Protein AF-A0A1G5BT40-F1 (afdb_monomer)

Secondary structure (DSSP, 8-state):
---EE-SSSEEE-SSEEEEEEEETTEEEEEEEE-SSS-EEEEEESSHHHHHHHHHHT-

Sequence (58 aa):
MTWTRLSDYAMTNGTHNISKAFIDGKPKYTLWLLGDKDRIMGFFDSAELAKKAAENGR

Mean predicted aligned error: 3.22 Å

Solvent-accessible surface area (backbone atoms only — not comparable to full-atom values): 3414 Å² total; per-residue (Å²): 137,67,77,44,77,76,53,100,50,31,33,32,53,88,50,37,40,41,32,63,42,74,56,95,89,37,80,31,21,38,26,31,42,58,62,102,65,73,39,80,66,47,78,25,88,38,66,70,56,39,50,54,32,66,75,68,76,95

pLDDT: mean 92.66, std 7.35, range [50.44, 97.38]

Radius of gyration: 10.57 Å; Cα contacts (8 Å, |Δi|>4): 100; chains: 1; bounding box: 30×24×26 Å

Nearest PDB structures (foldseek):
  6suj-assembly1_DDD  TM=6.233E-01  e=3.556E+00  Streptomyces sp. Ag82_O1-9
  3cm1-assembly1_A  TM=6.003E-01  e=3.774E+00  Thermobifida fusca YX
  6slc-assembly1_CCC  TM=5.510E-0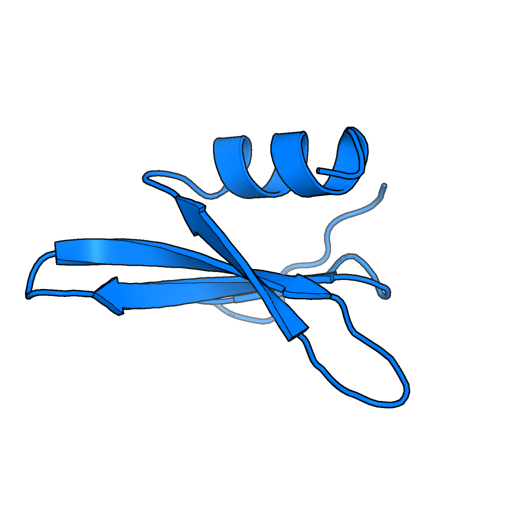1  e=4.508E+00  Streptomyces sp. Ag82_O1-9
  3imo-assembly2_D  TM=3.818E-01  e=1.745E+00  Vibrio cholerae O139
  2nvn-assembly1_A-2  TM=4.851E-01  e=7.246E+00  Synechococcus elongatus PCC 7942 = FACHB-805

Foldseek 3Di:
DDWDDPDPAWIDPPQKIWGWDQDPNDIWIWIWGDDPDIDTPDTHPDPVVSVVCVVVVD

Structure (mmCIF, N/CA/C/O backbone):
data_AF-A0A1G5BT40-F1
#
_entry.id   AF-A0A1G5BT40-F1
#
loop_
_atom_site.group_PDB
_atom_site.id
_atom_site.type_symbol
_atom_site.label_atom_id
_atom_site.label_alt_id
_atom_site.label_comp_id
_atom_site.label_asym_id
_atom_site.label_entity_id
_atom_site.label_seq_id
_atom_site.pdbx_PDB_ins_code
_atom_site.Cartn_x
_atom_site.Cartn_y
_atom_site.Cartn_z
_atom_site.occupancy
_atom_site.B_iso_or_equiv
_atom_site.auth_seq_id
_atom_site.auth_comp_id
_atom_site.auth_asym_id
_atom_site.auth_atom_id
_atom_site.pdbx_PDB_model_num
ATOM 1 N N . MET A 1 1 ? 13.636 1.327 0.904 1.00 82.94 1 MET A N 1
ATOM 2 C CA . MET A 1 1 ? 12.932 2.146 -0.112 1.00 82.94 1 MET A CA 1
ATOM 3 C C . MET A 1 1 ? 12.656 3.520 0.492 1.00 82.94 1 MET A C 1
ATOM 5 O O . MET A 1 1 ? 12.334 3.567 1.673 1.00 82.94 1 MET A O 1
ATOM 9 N N . THR A 1 2 ? 12.794 4.624 -0.249 1.00 91.12 2 THR A N 1
ATOM 10 C CA . THR A 1 2 ? 12.502 5.970 0.293 1.00 91.12 2 THR A CA 1
ATOM 11 C C . THR A 1 2 ? 11.038 6.318 0.049 1.00 91.12 2 THR A C 1
ATOM 13 O O . THR A 1 2 ? 10.598 6.304 -1.095 1.00 91.12 2 THR A O 1
ATOM 16 N N . TRP A 1 3 ? 10.286 6.618 1.111 1.00 94.56 3 TRP A N 1
ATOM 17 C CA . TRP A 1 3 ? 8.871 6.991 1.025 1.00 94.56 3 TRP A CA 1
ATOM 18 C C . TRP A 1 3 ? 8.699 8.509 1.064 1.00 94.56 3 TRP A C 1
ATOM 20 O O . TRP A 1 3 ? 9.083 9.159 2.035 1.00 94.56 3 TRP A O 1
ATOM 30 N N . THR A 1 4 ? 8.051 9.054 0.044 1.00 96.50 4 THR A N 1
ATOM 31 C CA . THR A 1 4 ? 7.711 10.468 -0.097 1.00 96.50 4 THR A CA 1
ATOM 32 C C . THR A 1 4 ? 6.230 10.669 0.187 1.00 96.50 4 THR A C 1
ATOM 34 O O . THR A 1 4 ? 5.369 9.981 -0.367 1.00 96.50 4 THR A O 1
ATOM 37 N N . ARG A 1 5 ? 5.912 11.626 1.058 1.00 96.19 5 ARG A N 1
ATOM 38 C CA . ARG A 1 5 ? 4.526 12.027 1.313 1.00 96.19 5 ARG A CA 1
ATOM 39 C C . ARG A 1 5 ? 3.987 12.773 0.094 1.00 96.19 5 ARG A C 1
ATOM 41 O O . ARG A 1 5 ? 4.616 13.721 -0.360 1.00 96.19 5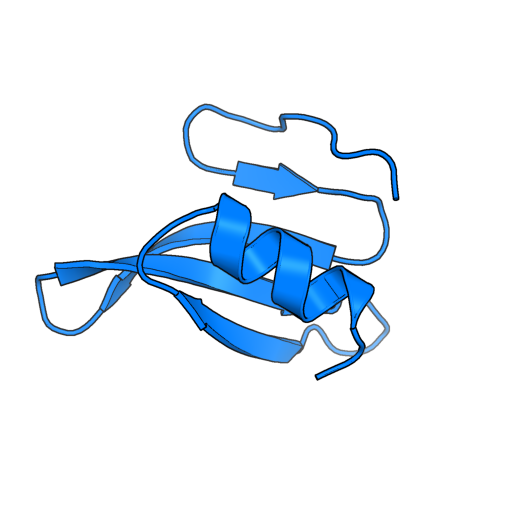 ARG A O 1
ATOM 48 N N . LEU A 1 6 ? 2.821 12.358 -0.396 1.00 94.12 6 LEU A N 1
ATOM 49 C CA . LEU A 1 6 ? 2.092 13.059 -1.457 1.00 94.12 6 LEU A CA 1
ATOM 50 C C . LEU A 1 6 ? 0.988 13.943 -0.868 1.00 94.12 6 LEU A C 1
ATOM 52 O O . LEU A 1 6 ? 0.755 15.049 -1.339 1.00 94.12 6 LEU A O 1
ATOM 56 N N . SER A 1 7 ? 0.318 13.456 0.180 1.00 94.62 7 SER A N 1
ATOM 57 C CA . SER A 1 7 ? -0.736 14.169 0.906 1.00 94.62 7 SER A CA 1
ATOM 58 C C . SER A 1 7 ? -0.898 13.612 2.327 1.00 94.62 7 SER A C 1
ATOM 60 O O . SER A 1 7 ? -0.138 12.750 2.770 1.00 94.62 7 SER A O 1
ATOM 62 N N . ASP A 1 8 ? -1.910 14.071 3.064 1.00 91.81 8 ASP A N 1
ATOM 63 C CA . ASP A 1 8 ? -2.298 13.515 4.376 1.00 91.81 8 ASP A CA 1
ATOM 64 C C . ASP A 1 8 ? -2.870 12.091 4.289 1.00 91.81 8 ASP A C 1
ATOM 66 O O . ASP A 1 8 ? -2.994 11.380 5.299 1.00 91.81 8 ASP A O 1
ATOM 70 N N . TYR A 1 9 ? -3.215 11.679 3.070 1.00 92.94 9 TYR A N 1
ATOM 71 C CA . TYR A 1 9 ? -3.885 10.424 2.774 1.00 92.94 9 TYR A CA 1
ATOM 72 C C . TYR A 1 9 ? -3.047 9.491 1.911 1.00 92.94 9 TYR A C 1
ATOM 74 O O . TYR A 1 9 ? -3.406 8.323 1.827 1.00 92.94 9 TYR A O 1
ATOM 82 N N . ALA A 1 10 ? -1.949 9.955 1.306 1.00 95.31 10 ALA A N 1
ATOM 83 C CA . ALA A 1 10 ? -1.162 9.150 0.380 1.00 95.31 10 ALA A CA 1
ATOM 84 C C . ALA A 1 10 ? 0.352 9.387 0.473 1.00 95.31 10 ALA A C 1
ATOM 86 O O . ALA A 1 10 ? 0.832 10.490 0.751 1.00 95.31 10 ALA A O 1
ATOM 87 N N . MET A 1 11 ? 1.110 8.333 0.184 1.00 96.94 11 MET A N 1
ATOM 88 C CA . MET A 1 11 ? 2.565 8.360 0.039 1.00 96.94 11 MET A CA 1
ATOM 89 C C . MET A 1 11 ? 3.024 7.381 -1.035 1.00 96.94 11 MET A C 1
ATOM 91 O O . MET A 1 11 ? 2.342 6.400 -1.322 1.00 96.94 11 MET A O 1
ATOM 95 N N . THR A 1 12 ? 4.195 7.642 -1.599 1.00 96.50 12 THR A N 1
ATOM 96 C CA . THR A 1 12 ? 4.774 6.860 -2.691 1.00 96.50 12 THR A CA 1
ATOM 97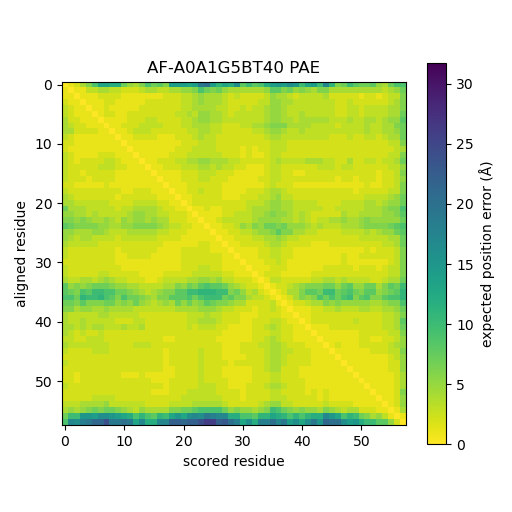 C C . THR A 1 12 ? 6.238 6.561 -2.429 1.00 96.50 12 THR A C 1
ATOM 99 O O . THR A 1 12 ? 6.904 7.326 -1.738 1.00 96.50 12 THR A O 1
ATOM 102 N N . ASN A 1 13 ? 6.761 5.480 -2.992 1.00 95.06 13 ASN A N 1
ATOM 103 C CA . ASN A 1 13 ? 8.204 5.246 -3.088 1.00 95.06 13 ASN A CA 1
ATOM 104 C C . ASN A 1 13 ? 8.697 5.189 -4.548 1.00 95.06 13 ASN A C 1
ATOM 106 O O . ASN A 1 13 ? 9.802 4.715 -4.808 1.00 95.06 13 ASN A O 1
ATOM 110 N N . GLY A 1 14 ? 7.866 5.633 -5.498 1.00 93.69 14 GLY A N 1
ATOM 111 C CA . GLY A 1 14 ? 8.121 5.584 -6.939 1.00 93.69 14 GLY A CA 1
ATOM 112 C C . GLY A 1 14 ? 7.623 4.307 -7.624 1.00 93.69 14 GLY A C 1
ATOM 113 O O . GLY A 1 14 ? 7.160 4.386 -8.754 1.00 93.69 14 GLY A O 1
ATOM 114 N N . THR A 1 15 ? 7.650 3.153 -6.948 1.00 94.75 15 THR A N 1
ATOM 115 C CA . THR A 1 15 ? 7.139 1.873 -7.487 1.00 94.75 15 THR A CA 1
ATOM 116 C C . THR A 1 15 ? 5.847 1.415 -6.825 1.00 94.75 15 THR A C 1
ATOM 118 O O . THR A 1 15 ? 5.131 0.587 -7.373 1.00 94.75 15 THR A O 1
ATOM 121 N N . HIS A 1 16 ? 5.532 1.943 -5.647 1.00 96.50 16 HIS A N 1
ATOM 122 C CA . HIS A 1 16 ? 4.332 1.634 -4.891 1.00 96.50 16 HIS A CA 1
ATOM 123 C C . HIS A 1 16 ? 3.684 2.904 -4.360 1.00 96.50 16 HIS A C 1
ATOM 125 O O . HIS A 1 16 ? 4.375 3.852 -3.976 1.00 96.50 16 HIS A O 1
ATOM 131 N N . ASN A 1 17 ? 2.358 2.868 -4.239 1.00 96.88 17 ASN A N 1
ATOM 132 C CA . ASN A 1 17 ? 1.574 3.875 -3.534 1.00 96.88 17 ASN A CA 1
ATOM 133 C C . ASN A 1 17 ? 0.870 3.262 -2.328 1.00 96.88 17 ASN A C 1
ATOM 135 O O . ASN A 1 17 ? 0.284 2.187 -2.409 1.00 96.88 17 ASN A O 1
ATOM 139 N N . ILE A 1 18 ? 0.878 3.986 -1.214 1.00 97.38 18 ILE A N 1
ATOM 140 C CA . ILE A 1 18 ? 0.034 3.707 -0.056 1.00 97.38 18 ILE A CA 1
ATOM 141 C C . ILE A 1 18 ? -0.998 4.819 0.033 1.00 97.38 18 ILE A C 1
ATOM 143 O O . ILE A 1 18 ? -0.646 5.995 -0.051 1.00 97.38 18 ILE A O 1
ATOM 147 N N . 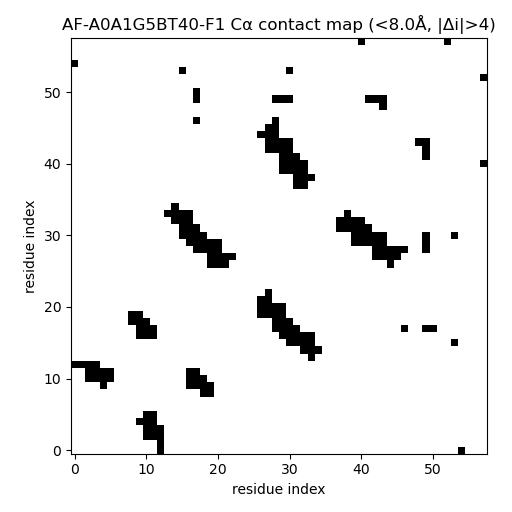SER A 1 19 ? -2.269 4.471 0.203 1.00 96.81 19 SER A N 1
ATOM 148 C CA . SER A 1 19 ? -3.353 5.447 0.359 1.00 96.81 19 SER A CA 1
ATOM 149 C C . SER A 1 19 ? -4.340 5.026 1.440 1.00 96.81 19 SER A C 1
ATOM 151 O O . SER A 1 19 ? -4.586 3.838 1.624 1.00 96.81 19 SER A O 1
ATOM 153 N N . LYS A 1 20 ? -4.899 5.987 2.175 1.00 95.94 20 LYS A N 1
ATOM 154 C CA . LYS A 1 20 ? -6.000 5.747 3.114 1.00 95.94 20 LYS A CA 1
ATOM 155 C C . LYS A 1 20 ? -7.289 5.509 2.328 1.00 95.94 20 LYS A C 1
ATOM 157 O O . LYS A 1 20 ? -7.621 6.295 1.447 1.00 95.94 20 LYS A O 1
ATOM 162 N N . ALA A 1 21 ? -8.021 4.462 2.681 1.00 93.94 21 ALA A N 1
ATOM 163 C CA . ALA A 1 21 ? -9.313 4.119 2.099 1.00 93.94 21 ALA A CA 1
ATOM 164 C C . ALA A 1 21 ? -10.278 3.633 3.185 1.00 93.94 21 ALA A C 1
ATOM 166 O O . ALA A 1 21 ? -9.853 3.183 4.248 1.00 93.94 21 ALA A O 1
ATOM 167 N N . PHE A 1 22 ? -11.578 3.692 2.909 1.00 94.12 22 PHE A N 1
ATOM 168 C CA . PHE A 1 22 ? -12.587 3.011 3.716 1.00 94.12 22 PHE A CA 1
ATOM 169 C C . PHE A 1 22 ? -12.974 1.711 3.022 1.00 94.12 22 PHE A C 1
ATOM 171 O O . PHE A 1 22 ? -13.457 1.738 1.894 1.00 94.12 22 PHE A O 1
ATOM 178 N N . ILE A 1 23 ? -12.757 0.588 3.700 1.00 91.06 23 ILE A N 1
ATOM 179 C CA . ILE A 1 23 ? -13.123 -0.749 3.228 1.00 91.06 23 ILE A CA 1
ATOM 180 C C . ILE A 1 23 ? -14.076 -1.331 4.263 1.00 91.06 23 ILE A C 1
ATOM 182 O O . ILE A 1 23 ? -13.745 -1.372 5.450 1.00 91.06 23 ILE A O 1
ATOM 186 N N . ASP A 1 24 ? -15.283 -1.696 3.832 1.00 91.50 24 ASP A N 1
ATOM 187 C CA . ASP A 1 24 ? -16.356 -2.208 4.696 1.00 91.50 24 ASP A CA 1
ATOM 188 C C . ASP A 1 24 ? -16.629 -1.315 5.922 1.00 91.50 24 ASP A C 1
ATOM 190 O O . ASP A 1 24 ? -16.768 -1.776 7.056 1.00 91.50 24 ASP A O 1
ATOM 194 N N . GLY A 1 25 ? -16.637 0.005 5.704 1.00 93.62 25 GLY A N 1
ATOM 195 C CA . GLY A 1 25 ? -16.880 1.004 6.750 1.00 93.62 25 GLY A CA 1
ATOM 196 C C . GLY A 1 25 ? -15.727 1.199 7.742 1.00 93.62 25 GLY A C 1
ATOM 197 O O . GLY A 1 25 ? -15.867 1.978 8.683 1.00 93.62 25 GLY A O 1
ATOM 198 N N . LYS A 1 26 ? -14.579 0.538 7.546 1.00 94.56 26 LYS A N 1
ATOM 199 C CA . LYS A 1 26 ? -13.395 0.671 8.405 1.00 94.56 26 LYS A CA 1
ATOM 200 C C . LYS A 1 26 ? -12.257 1.383 7.667 1.00 94.56 26 LYS A C 1
ATOM 202 O O . LYS A 1 26 ? -12.006 1.071 6.501 1.00 94.56 26 LYS A O 1
ATOM 207 N N . PRO A 1 27 ? -11.539 2.314 8.321 1.00 94.62 27 PRO A N 1
ATOM 208 C CA . PRO A 1 27 ? -10.360 2.926 7.729 1.00 94.62 27 PRO A CA 1
ATOM 209 C C . PRO A 1 27 ? -9.251 1.878 7.574 1.00 94.62 27 PRO A C 1
ATOM 211 O O . PRO A 1 27 ? -8.920 1.157 8.514 1.00 94.62 27 PRO A O 1
ATOM 214 N N . LYS A 1 28 ? -8.684 1.802 6.374 1.00 97.06 28 LYS A N 1
ATOM 215 C CA . LYS A 1 28 ? -7.591 0.911 5.979 1.00 97.06 28 LYS A CA 1
ATOM 216 C C . LYS A 1 28 ? -6.581 1.677 5.127 1.00 97.06 28 LYS A C 1
ATOM 218 O O . LYS A 1 28 ? -6.841 2.783 4.656 1.00 97.06 28 LYS A O 1
ATOM 223 N N . TYR A 1 29 ? -5.430 1.063 4.903 1.00 97.00 29 TYR A N 1
ATOM 224 C CA . TYR A 1 29 ? -4.393 1.535 3.998 1.00 97.00 29 TYR A CA 1
ATOM 225 C C . TYR A 1 29 ? -4.277 0.572 2.821 1.00 97.00 29 TYR A C 1
ATOM 227 O O . TYR A 1 29 ? -3.988 -0.606 3.008 1.00 97.00 29 TYR A O 1
ATOM 235 N N . THR A 1 30 ? -4.510 1.058 1.609 1.00 96.75 30 THR A N 1
ATOM 236 C CA . THR A 1 30 ? -4.333 0.293 0.372 1.00 96.75 30 THR A CA 1
ATOM 237 C C . THR A 1 30 ? -2.890 0.394 -0.086 1.00 96.75 30 THR A C 1
ATOM 239 O O . THR A 1 30 ? -2.386 1.513 -0.198 1.00 96.75 30 THR A O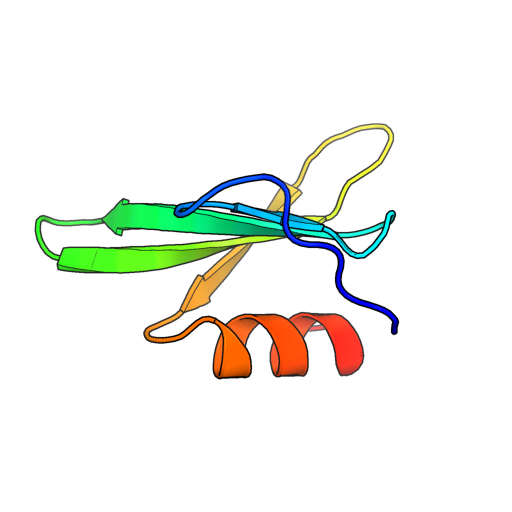 1
ATOM 242 N N . LEU A 1 31 ? -2.258 -0.734 -0.401 1.00 96.81 31 LEU A N 1
ATOM 243 C CA . LEU A 1 31 ? -0.980 -0.772 -1.108 1.00 96.81 31 LEU A CA 1
ATOM 244 C C . LEU A 1 31 ? -1.225 -1.056 -2.589 1.00 96.81 31 LEU A C 1
ATOM 246 O O . LEU A 1 31 ? -1.883 -2.036 -2.934 1.00 96.81 31 LEU A O 1
ATOM 250 N N . TRP A 1 32 ? -0.644 -0.230 -3.443 1.00 95.94 32 TRP A N 1
ATOM 251 C CA . TRP A 1 32 ? -0.681 -0.351 -4.892 1.00 95.94 32 TRP A CA 1
ATOM 252 C C . TRP A 1 32 ? 0.732 -0.557 -5.415 1.00 95.94 32 TRP A C 1
ATOM 254 O O . TRP A 1 32 ? 1.642 0.148 -4.986 1.00 95.94 32 TRP A O 1
ATOM 264 N N . LEU A 1 33 ? 0.900 -1.492 -6.341 1.00 94.94 33 LEU A N 1
ATOM 265 C CA . LEU A 1 33 ? 2.082 -1.610 -7.186 1.00 94.94 33 LEU A CA 1
ATOM 266 C C . LEU A 1 33 ? 1.828 -0.802 -8.460 1.00 94.94 33 LEU A C 1
ATOM 268 O O . LEU A 1 33 ? 0.821 -1.035 -9.130 1.00 94.94 33 LEU A O 1
ATOM 272 N N . LEU A 1 34 ? 2.726 0.133 -8.759 1.00 92.12 34 LEU A N 1
ATOM 273 C CA . LEU A 1 34 ? 2.672 1.000 -9.932 1.00 92.12 34 LEU A CA 1
ATOM 274 C C . LEU A 1 34 ? 3.412 0.345 -11.100 1.00 92.12 34 LEU A C 1
ATOM 276 O O . LEU A 1 34 ? 4.519 -0.170 -10.931 1.00 92.12 34 LEU A O 1
ATOM 280 N N . GLY A 1 35 ? 2.818 0.381 -12.288 1.00 87.44 35 GLY A N 1
ATOM 281 C CA . GLY A 1 35 ? 3.416 -0.162 -13.508 1.00 87.44 35 GLY A CA 1
ATOM 282 C C . GLY A 1 35 ? 2.479 -0.020 -14.702 1.00 87.44 35 GLY A C 1
ATOM 283 O O . GLY A 1 35 ? 1.552 0.781 -14.668 1.00 87.44 35 GLY A O 1
ATOM 284 N N . ASP A 1 36 ? 2.668 -0.836 -15.743 1.00 80.94 36 ASP A N 1
ATOM 285 C CA . ASP A 1 36 ? 1.794 -0.818 -16.933 1.00 80.94 36 ASP A CA 1
ATOM 286 C C . ASP A 1 36 ? 0.325 -1.122 -16.597 1.00 80.94 36 ASP A C 1
ATOM 288 O O . ASP A 1 36 ? -0.597 -0.715 -17.306 1.00 80.94 36 ASP A O 1
ATOM 292 N N . LYS A 1 37 ? 0.107 -1.858 -15.502 1.00 83.69 37 LYS A N 1
ATOM 293 C CA . LYS A 1 37 ? -1.19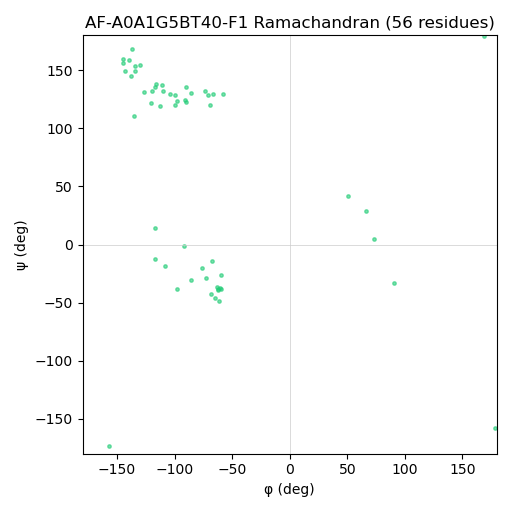7 -2.037 -14.872 1.00 83.69 37 LYS A CA 1
ATOM 294 C C . LYS A 1 37 ? -1.040 -1.880 -13.374 1.00 83.69 37 LYS A C 1
ATOM 296 O O . LYS A 1 37 ? -0.476 -2.759 -12.718 1.00 83.69 37 LYS A O 1
ATOM 301 N N . ASP A 1 38 ? -1.584 -0.793 -12.848 1.00 90.38 38 ASP A N 1
ATOM 302 C CA . ASP A 1 38 ? -1.661 -0.596 -11.410 1.00 90.38 38 ASP A CA 1
ATOM 303 C C . ASP A 1 38 ? -2.434 -1.752 -10.770 1.00 90.38 38 ASP A C 1
ATOM 305 O O . ASP A 1 38 ? -3.532 -2.122 -11.202 1.00 90.38 38 ASP A O 1
ATOM 309 N N . ARG A 1 39 ? -1.841 -2.349 -9.735 1.00 92.88 39 ARG A N 1
ATOM 310 C CA . ARG A 1 39 ? -2.408 -3.508 -9.041 1.00 92.88 39 ARG A CA 1
ATOM 311 C C . ARG A 1 39 ? -2.488 -3.246 -7.549 1.00 92.88 39 ARG A C 1
ATOM 313 O O . ARG A 1 39 ? -1.490 -2.891 -6.927 1.00 92.88 39 ARG A O 1
ATOM 320 N N . ILE A 1 40 ? -3.650 -3.513 -6.955 1.00 93.75 40 ILE A N 1
ATOM 321 C CA . ILE A 1 40 ? -3.787 -3.562 -5.496 1.00 93.75 40 ILE A CA 1
ATOM 322 C C . ILE A 1 40 ? -3.046 -4.797 -4.983 1.00 93.75 40 ILE A C 1
ATOM 324 O O . ILE A 1 40 ? -3.372 -5.923 -5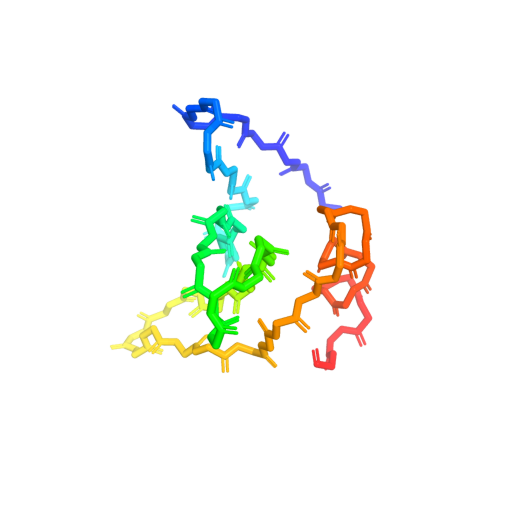.349 1.00 93.75 40 ILE A O 1
ATOM 328 N N . MET A 1 41 ? -2.058 -4.571 -4.126 1.00 94.12 41 MET A N 1
ATOM 329 C CA . MET A 1 41 ? -1.300 -5.616 -3.438 1.00 94.12 41 MET A CA 1
ATOM 330 C C . MET A 1 41 ? -1.996 -6.057 -2.147 1.00 94.12 41 MET A C 1
ATOM 332 O O . MET A 1 41 ? -1.909 -7.216 -1.759 1.00 94.12 41 MET A O 1
ATOM 336 N N . GLY A 1 42 ? -2.723 -5.150 -1.484 1.00 94.81 42 GLY A N 1
ATOM 337 C CA . GLY A 1 42 ? -3.497 -5.500 -0.298 1.00 94.81 42 GLY A CA 1
ATOM 338 C C . GLY A 1 42 ? -4.045 -4.312 0.484 1.00 94.81 42 GLY A C 1
ATOM 339 O O . GLY A 1 42 ? -3.816 -3.147 0.145 1.00 94.81 42 GLY A O 1
ATOM 340 N N . PHE A 1 43 ? -4.755 -4.644 1.562 1.00 96.19 43 PHE A N 1
ATOM 341 C CA . PHE A 1 43 ? -5.353 -3.711 2.513 1.00 96.19 43 PHE A CA 1
ATOM 342 C C . PHE A 1 43 ? -4.770 -3.960 3.905 1.00 96.19 43 PHE A C 1
ATOM 344 O O . PHE A 1 43 ? -4.728 -5.097 4.370 1.00 96.19 43 PHE A O 1
ATOM 351 N N . PHE A 1 44 ? -4.349 -2.897 4.581 1.00 96.12 44 PHE A N 1
ATOM 352 C CA . PHE A 1 44 ? -3.604 -2.968 5.836 1.00 96.12 44 PHE A CA 1
ATOM 353 C C . PHE A 1 44 ? -4.223 -2.068 6.904 1.00 96.12 44 PHE A C 1
ATOM 355 O O . PHE A 1 44 ? -4.861 -1.063 6.596 1.00 96.12 44 PHE A O 1
ATOM 362 N N . ASP A 1 45 ? -4.013 -2.407 8.175 1.00 95.69 45 ASP A N 1
ATOM 363 C CA . ASP A 1 45 ? -4.479 -1.598 9.311 1.00 95.69 45 ASP A CA 1
ATOM 364 C C . ASP A 1 45 ? -3.623 -0.349 9.563 1.00 95.69 45 ASP A C 1
ATOM 366 O O . ASP A 1 45 ? -4.085 0.610 10.177 1.00 95.69 45 ASP A O 1
ATOM 370 N N . SER A 1 46 ? -2.386 -0.322 9.060 1.00 95.44 46 SER A N 1
ATOM 371 C CA . SER A 1 46 ? -1.487 0.826 9.188 1.00 95.44 46 SER A CA 1
ATOM 372 C C . SER A 1 46 ? -0.607 1.016 7.956 1.00 95.44 46 SER A C 1
ATOM 374 O O . SER A 1 46 ? -0.371 0.084 7.179 1.00 95.44 46 SER A O 1
ATOM 376 N N . ALA A 1 47 ? -0.081 2.233 7.796 1.00 94.62 47 ALA A N 1
ATOM 377 C CA . ALA A 1 47 ? 0.878 2.541 6.744 1.00 94.62 47 ALA A CA 1
ATOM 378 C C . ALA A 1 47 ? 2.178 1.739 6.921 1.00 94.62 47 ALA A C 1
ATOM 380 O O . ALA A 1 47 ? 2.752 1.283 5.941 1.00 94.62 47 ALA A O 1
ATOM 381 N N . GLU A 1 48 ? 2.633 1.511 8.154 1.00 95.00 48 GLU A N 1
ATOM 382 C CA . GLU A 1 48 ? 3.845 0.746 8.469 1.00 95.00 48 GLU A CA 1
ATOM 383 C C . GLU A 1 48 ? 3.745 -0.710 8.002 1.00 95.00 48 GLU A C 1
ATOM 385 O O . GLU A 1 48 ? 4.726 -1.263 7.503 1.00 95.00 48 GLU A O 1
ATOM 390 N N . LEU A 1 49 ? 2.567 -1.329 8.129 1.00 95.81 49 LEU A N 1
ATOM 391 C CA . LEU A 1 49 ? 2.333 -2.685 7.630 1.00 95.81 49 LEU A CA 1
ATOM 392 C C . LEU A 1 49 ? 2.356 -2.730 6.100 1.00 95.81 49 LEU A C 1
ATOM 394 O O . LEU A 1 49 ? 3.005 -3.606 5.532 1.00 95.81 49 LEU A O 1
ATOM 398 N N . ALA A 1 50 ? 1.730 -1.753 5.441 1.00 95.94 50 ALA A N 1
ATOM 399 C CA . ALA A 1 50 ? 1.776 -1.634 3.986 1.00 95.94 50 ALA A CA 1
ATOM 400 C C . ALA A 1 50 ? 3.212 -1.406 3.470 1.00 95.94 50 ALA A C 1
ATOM 402 O O . ALA A 1 50 ? 3.617 -2.015 2.482 1.00 95.94 50 ALA A O 1
ATOM 403 N N . LYS A 1 51 ? 4.024 -0.598 4.171 1.00 95.25 51 LYS A N 1
ATOM 404 C CA . LYS A 1 51 ? 5.450 -0.401 3.844 1.00 95.25 51 LYS A CA 1
ATOM 405 C C . LYS A 1 51 ? 6.239 -1.704 3.946 1.00 95.25 51 LY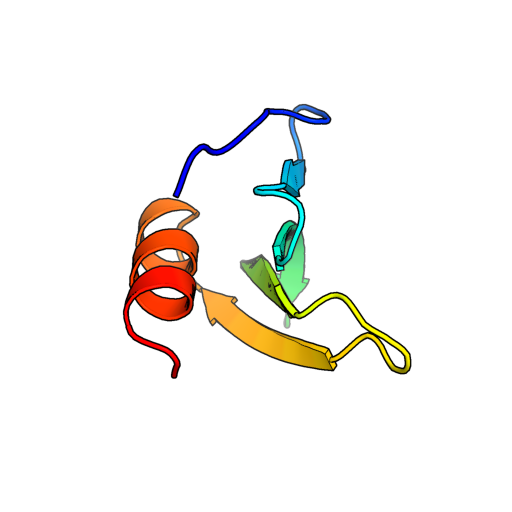S A C 1
ATOM 407 O O . LYS A 1 51 ? 6.947 -2.057 3.009 1.00 95.25 51 LYS A O 1
ATOM 412 N N . LYS A 1 52 ? 6.073 -2.441 5.051 1.00 95.25 52 LYS A N 1
ATOM 413 C CA . LYS A 1 52 ? 6.722 -3.746 5.248 1.00 95.25 52 LYS A CA 1
ATOM 414 C C . LYS A 1 52 ? 6.310 -4.761 4.180 1.00 95.25 52 LYS A C 1
ATOM 416 O O . LYS A 1 52 ? 7.139 -5.564 3.768 1.00 95.25 52 LYS A O 1
ATOM 421 N N . ALA A 1 53 ? 5.052 -4.751 3.738 1.00 94.44 53 ALA A N 1
ATOM 422 C CA . ALA A 1 53 ? 4.596 -5.625 2.658 1.00 94.44 53 ALA A CA 1
ATOM 423 C C . ALA A 1 53 ? 5.294 -5.294 1.327 1.00 94.44 53 ALA A C 1
ATOM 425 O O . ALA A 1 53 ? 5.854 -6.190 0.697 1.00 94.44 53 ALA A O 1
ATOM 426 N N . ALA A 1 54 ? 5.373 -4.005 0.973 1.00 93.81 54 ALA A N 1
ATOM 427 C CA . ALA A 1 54 ? 6.077 -3.537 -0.224 1.00 93.81 54 ALA A CA 1
ATOM 428 C C . ALA A 1 54 ? 7.574 -3.902 -0.221 1.00 93.81 54 ALA A C 1
ATOM 430 O O . ALA A 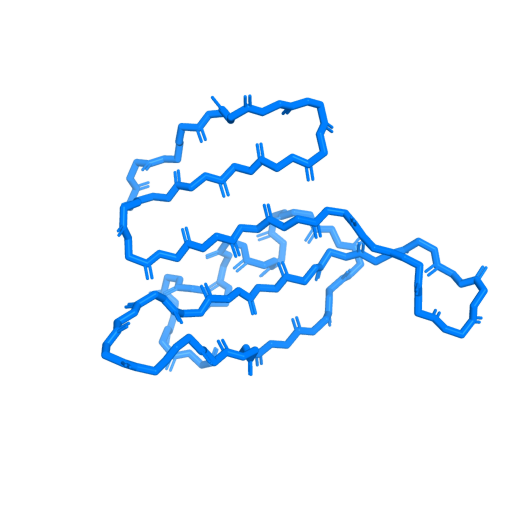1 54 ? 8.129 -4.271 -1.252 1.00 93.81 54 ALA A O 1
ATOM 431 N N . GLU A 1 55 ? 8.233 -3.825 0.938 1.00 91.38 55 GLU A N 1
ATOM 432 C CA . GLU A 1 55 ? 9.659 -4.152 1.087 1.00 91.38 55 GLU A CA 1
ATOM 433 C C . GLU A 1 55 ? 9.944 -5.658 1.010 1.00 91.38 55 GLU A C 1
ATOM 435 O O . GLU A 1 55 ? 11.014 -6.055 0.556 1.00 91.38 55 GLU A O 1
ATOM 440 N N . ASN A 1 56 ? 8.983 -6.492 1.413 1.00 88.12 56 ASN A N 1
ATOM 441 C CA . ASN A 1 56 ? 9.114 -7.950 1.410 1.00 88.12 56 ASN A CA 1
ATOM 442 C C . ASN A 1 56 ? 8.608 -8.617 0.116 1.00 88.12 56 ASN A C 1
ATOM 444 O O . ASN A 1 56 ? 8.680 -9.840 0.006 1.00 88.12 56 ASN A O 1
ATOM 448 N N . GLY A 1 57 ? 8.088 -7.848 -0.850 1.00 67.94 57 GLY A N 1
ATOM 449 C CA . GLY A 1 57 ? 7.649 -8.360 -2.153 1.00 67.94 57 GLY A CA 1
ATOM 450 C C . GLY A 1 57 ? 6.444 -9.309 -2.101 1.00 67.94 57 GLY A C 1
ATOM 451 O O . GLY A 1 57 ? 6.347 -10.199 -2.947 1.00 67.94 57 GLY A O 1
ATOM 452 N N . ARG A 1 58 ? 5.555 -9.150 -1.112 1.00 50.44 58 ARG A N 1
ATOM 453 C CA . ARG A 1 58 ? 4.302 -9.915 -0.996 1.00 50.44 58 ARG A CA 1
ATOM 454 C C . ARG A 1 58 ? 3.089 -9.086 -1.380 1.00 50.44 58 ARG A C 1
ATOM 456 O O . ARG A 1 58 ? 2.983 -7.940 -0.893 1.00 50.44 58 ARG A O 1
#